Protein AF-A0A662VYL9-F1 (afdb_monomer_lite)

Sequence (121 aa):
MERMRKSSIFLFLILIFSLVQTANAVTITFSDLDLVGAKKILIYNQSGGFIGEFNTTDTVNLNNTDSYIIVFKPSVQEAYFKDPLGRMTEFAKANLPVIMVFMGYIAFVVGMVIIVSRAIK

Secondary structure (DSSP, 8-state):
-HHHHHHHHHHHHHHHHHT-----EEEEEGGGS--TTEEEEEEEETTS-EEEEE-TT-EEEEETTS-EEEEEEEHHHHHHHH-HHHHHHHHHHHHS-HHHHHHHHHHHHHHHHHHHHHH--

Foldseek 3Di:
DVVVVVVVVVVVVVVVVVPPDPQDWDKDQLLPPPPPAQQWKWKAFPVRHTDDIDGNGDIDTDGPVTDMDIDTDGRVVVVCVVCVPVVVVVVCPVPPDPVVVVVVVVCVVVVVVVVVVVVVD

pLDDT: mean 73.26, std 10.22, range [50.53, 90.06]

Radius of gyration: 31.49 Å; chains: 1; bounding box: 84×13×91 Å

Structure (mmCIF, N/CA/C/O backbone):
data_AF-A0A662VYL9-F1
#
_entry.id   AF-A0A662VYL9-F1
#
loop_
_atom_site.group_PDB
_atom_site.id
_atom_site.type_symbol
_atom_site.label_atom_id
_atom_site.label_alt_id
_atom_site.label_comp_id
_atom_site.label_asym_id
_atom_site.label_entity_id
_atom_site.label_seq_id
_atom_site.pdbx_PDB_ins_code
_atom_site.Cartn_x
_atom_site.Cartn_y
_atom_site.Cartn_z
_atom_site.occupancy
_atom_site.B_iso_or_equiv
_atom_site.auth_seq_id
_atom_site.auth_comp_id
_atom_site.auth_asym_id
_atom_site.auth_atom_id
_atom_site.pdbx_PDB_model_num
ATOM 1 N N . MET A 1 1 ? -53.697 3.006 40.183 1.00 57.88 1 MET A N 1
ATOM 2 C CA . MET A 1 1 ? -53.158 3.489 38.886 1.00 57.88 1 MET A CA 1
ATOM 3 C C . MET A 1 1 ? -51.694 3.938 38.956 1.00 57.88 1 MET A C 1
ATOM 5 O O . MET A 1 1 ? -50.965 3.714 38.000 1.00 57.88 1 MET A O 1
ATOM 9 N N . GLU A 1 2 ? -51.209 4.492 40.074 1.00 60.72 2 GLU A N 1
ATOM 10 C CA . GLU A 1 2 ? -49.818 4.980 40.191 1.00 60.72 2 GLU A CA 1
ATOM 11 C C . GLU A 1 2 ? -48.727 3.890 40.065 1.00 60.72 2 GLU A C 1
ATOM 13 O O . GLU A 1 2 ? -47.697 4.126 39.438 1.00 60.72 2 GLU A O 1
ATOM 18 N N . ARG A 1 3 ? -48.956 2.674 40.597 1.00 62.34 3 ARG A N 1
ATOM 19 C CA . ARG A 1 3 ? -48.010 1.540 40.473 1.00 62.34 3 ARG A CA 1
ATOM 20 C C . ARG A 1 3 ? -47.801 1.084 39.023 1.00 62.34 3 ARG A C 1
ATOM 22 O O . ARG A 1 3 ? -46.670 0.811 38.638 1.00 62.34 3 ARG A O 1
ATOM 29 N N . MET A 1 4 ? -48.861 1.057 38.212 1.00 63.56 4 MET A N 1
ATOM 30 C CA . MET A 1 4 ? -48.770 0.685 36.791 1.00 63.56 4 MET A CA 1
ATOM 31 C C . MET A 1 4 ? -48.033 1.756 35.976 1.00 63.56 4 MET A C 1
ATOM 33 O O . MET A 1 4 ? -47.235 1.420 35.107 1.00 63.56 4 MET A O 1
ATOM 37 N N . ARG A 1 5 ? -48.213 3.043 36.317 1.00 70.31 5 ARG A N 1
ATOM 38 C CA . ARG A 1 5 ? -47.484 4.154 35.683 1.00 70.31 5 ARG A CA 1
ATOM 39 C C . ARG A 1 5 ? -45.982 4.099 35.981 1.00 70.31 5 ARG A C 1
ATOM 41 O O . ARG A 1 5 ? -45.177 4.276 35.076 1.00 70.31 5 ARG A O 1
ATOM 48 N N . LYS A 1 6 ? -45.603 3.794 37.228 1.00 70.19 6 LYS A N 1
ATOM 49 C CA . LYS A 1 6 ? -44.195 3.627 37.638 1.00 70.19 6 LYS A CA 1
ATOM 50 C C . LYS A 1 6 ? -43.542 2.417 36.957 1.00 70.19 6 LYS A C 1
ATOM 52 O O . LYS A 1 6 ? -42.412 2.524 36.499 1.00 70.19 6 LYS A O 1
ATOM 57 N N . SER A 1 7 ? -44.272 1.309 36.818 1.00 76.12 7 SER A N 1
ATOM 58 C CA . SER A 1 7 ? -43.788 0.107 36.122 1.00 76.12 7 SER A CA 1
ATOM 59 C C . SER A 1 7 ? -43.610 0.324 34.613 1.00 76.12 7 SER A C 1
ATOM 61 O O . SER A 1 7 ? -42.605 -0.106 34.058 1.00 76.12 7 SER A O 1
ATOM 63 N N . SER A 1 8 ? -44.517 1.065 33.967 1.00 77.38 8 SER A N 1
ATOM 64 C CA . SER A 1 8 ? -44.392 1.435 32.550 1.00 77.38 8 SER A CA 1
ATOM 65 C C . SER A 1 8 ? -43.192 2.352 32.283 1.00 77.38 8 SER A C 1
ATOM 67 O O . SER A 1 8 ? -42.457 2.119 31.329 1.00 77.38 8 SER A O 1
ATOM 69 N N . ILE A 1 9 ? -42.944 3.339 33.150 1.00 83.19 9 ILE A N 1
ATOM 70 C CA . ILE A 1 9 ? -41.776 4.230 33.039 1.00 83.19 9 ILE A CA 1
ATOM 71 C C . ILE A 1 9 ? -40.472 3.447 33.230 1.00 83.19 9 ILE A C 1
ATOM 73 O O . ILE A 1 9 ? -39.510 3.663 32.497 1.00 83.19 9 ILE A O 1
ATOM 77 N N . PHE A 1 10 ? -40.448 2.508 34.179 1.00 84.00 10 PHE A N 1
ATOM 78 C CA . PHE A 1 10 ? -39.283 1.659 34.425 1.00 84.00 10 PHE A CA 1
ATOM 79 C C . PHE A 1 10 ? -38.983 0.736 33.233 1.00 84.00 10 PHE A C 1
ATOM 81 O O . PHE A 1 10 ? -37.833 0.623 32.818 1.00 84.00 10 PHE A O 1
ATOM 88 N N . LEU A 1 11 ? -40.019 0.144 32.628 1.00 83.38 11 LEU A N 1
ATOM 89 C CA . LEU A 1 11 ? -39.885 -0.670 31.417 1.00 83.38 11 LEU A CA 1
ATOM 90 C C . LEU A 1 11 ? -39.366 0.160 30.232 1.00 83.38 11 LEU A C 1
ATOM 92 O O . LEU A 1 11 ? -38.495 -0.288 29.493 1.00 83.38 11 LEU A O 1
ATOM 96 N N . PHE A 1 12 ? -39.871 1.386 30.077 1.00 82.94 12 PHE A N 1
ATOM 97 C CA . PHE A 1 12 ? -39.448 2.300 29.018 1.00 82.94 12 PHE A CA 1
ATOM 98 C C . PHE A 1 12 ? -37.982 2.725 29.178 1.00 82.94 12 PHE A C 1
ATOM 100 O O . PHE A 1 12 ? -37.236 2.748 28.205 1.00 82.94 12 PHE A O 1
ATOM 107 N N . LEU A 1 13 ? -37.537 2.979 30.412 1.00 82.69 13 LEU A N 1
ATOM 108 C CA . LEU A 1 13 ? -36.132 3.255 30.726 1.00 82.69 13 LEU A CA 1
ATOM 109 C C . LEU A 1 13 ? -35.219 2.067 30.401 1.00 82.69 13 LEU A C 1
ATOM 111 O O . LEU A 1 13 ? -34.179 2.265 29.780 1.00 82.69 13 LEU A O 1
ATOM 115 N N . ILE A 1 14 ? -35.617 0.840 30.752 1.00 82.69 14 ILE A N 1
ATOM 116 C CA . ILE A 1 14 ? -34.860 -0.372 30.395 1.00 82.69 14 ILE A CA 1
ATOM 117 C C . ILE A 1 14 ? -34.752 -0.517 28.873 1.00 82.69 14 ILE A C 1
ATOM 119 O O . ILE A 1 14 ? -33.679 -0.832 28.361 1.00 82.69 14 ILE A O 1
ATOM 123 N N . LEU A 1 15 ? -35.836 -0.236 28.144 1.00 80.44 15 LEU A N 1
ATOM 124 C CA . LEU A 1 15 ? -35.848 -0.304 26.686 1.00 80.44 15 LEU A CA 1
ATOM 125 C C . LEU A 1 15 ? -34.876 0.712 26.062 1.00 80.44 15 LEU A C 1
ATOM 127 O O . LEU A 1 15 ? -34.112 0.356 25.170 1.00 80.44 15 LEU A O 1
ATOM 131 N N . ILE A 1 16 ? -34.836 1.947 26.573 1.00 80.94 16 ILE A N 1
ATOM 132 C CA . ILE A 1 16 ? -33.888 2.975 26.110 1.00 80.94 16 ILE A CA 1
ATOM 133 C C . ILE A 1 16 ? -32.442 2.549 26.381 1.00 80.94 16 ILE A C 1
ATOM 135 O O . ILE A 1 16 ? -31.595 2.670 25.500 1.00 80.94 16 ILE A O 1
ATOM 139 N N . PHE A 1 17 ? -32.156 2.009 27.568 1.00 72.88 17 PHE A N 1
ATOM 140 C CA . PHE A 1 17 ? -30.808 1.541 27.901 1.00 72.88 17 PHE A CA 1
ATOM 141 C C . PHE A 1 17 ? -30.375 0.329 27.066 1.00 72.88 17 PHE A C 1
ATOM 143 O O . PHE A 1 17 ? -29.195 0.210 26.747 1.00 72.88 17 PHE A O 1
ATOM 150 N N . SER A 1 18 ? -31.309 -0.529 26.645 1.00 70.25 18 SER A N 1
ATOM 151 C CA . SER A 1 18 ? -31.009 -1.670 25.767 1.00 70.25 18 SER A CA 1
ATOM 152 C C . SER A 1 18 ? -30.660 -1.284 24.323 1.00 70.25 18 SER A C 1
ATOM 154 O O . SER A 1 18 ? -30.078 -2.088 23.602 1.00 70.25 18 SER A O 1
ATOM 156 N N . LEU A 1 19 ? -30.980 -0.054 23.905 1.00 68.12 19 LEU A N 1
ATOM 157 C CA . LEU A 1 19 ? -30.665 0.465 22.570 1.00 68.12 19 LEU A CA 1
ATOM 158 C C . LEU A 1 19 ? -29.260 1.080 22.483 1.00 68.12 19 LEU A C 1
ATOM 160 O O . LEU A 1 19 ? -28.811 1.421 21.389 1.00 68.12 19 LEU A O 1
ATOM 164 N N . VAL A 1 20 ? -28.550 1.223 23.607 1.00 62.94 20 VAL A N 1
ATOM 165 C CA . VAL A 1 20 ? -27.178 1.743 23.617 1.00 62.94 20 VAL A CA 1
ATOM 166 C C . VAL A 1 20 ? -26.229 0.619 23.206 1.00 62.94 20 VAL A C 1
ATOM 168 O O . VAL A 1 20 ? -25.650 -0.081 24.033 1.00 62.94 20 VAL A O 1
ATOM 171 N N . GLN A 1 21 ? -26.092 0.420 21.898 1.00 57.53 21 GLN A N 1
ATOM 172 C CA . GLN A 1 21 ? -25.078 -0.465 21.346 1.00 57.53 21 GLN A CA 1
ATOM 173 C C . GLN A 1 21 ? -23.713 0.216 21.497 1.00 57.53 21 GLN A C 1
ATOM 175 O O . GLN A 1 21 ? -23.458 1.278 20.928 1.00 57.53 21 GLN A O 1
ATOM 180 N N . THR A 1 22 ? -22.827 -0.378 22.291 1.00 55.84 22 THR A N 1
ATOM 181 C CA . THR A 1 22 ? -21.429 0.048 22.369 1.00 55.84 22 THR A CA 1
ATOM 182 C C . THR A 1 22 ? -20.752 -0.271 21.041 1.00 55.84 22 THR A C 1
ATOM 184 O O . THR A 1 22 ? -20.488 -1.436 20.741 1.00 55.84 22 THR A O 1
ATOM 187 N N . ALA A 1 23 ? -20.495 0.760 20.236 1.00 58.34 23 ALA A N 1
ATOM 188 C CA . ALA A 1 23 ? -19.678 0.649 19.036 1.00 58.34 23 ALA A CA 1
ATOM 189 C C . ALA A 1 23 ? -18.238 0.314 19.453 1.00 58.34 23 ALA A C 1
ATOM 191 O O . ALA A 1 23 ? -17.485 1.179 19.902 1.00 58.34 23 ALA A O 1
ATOM 192 N N . ASN A 1 24 ? -17.872 -0.963 19.358 1.00 60.09 24 ASN A N 1
ATOM 193 C CA . ASN A 1 24 ? -16.508 -1.413 19.599 1.00 60.09 24 ASN A CA 1
ATOM 194 C C . ASN A 1 24 ? -15.677 -1.089 18.356 1.00 60.09 24 ASN A C 1
ATOM 196 O O . ASN A 1 24 ? -15.770 -1.781 17.344 1.00 60.09 24 ASN A O 1
ATOM 200 N N . ALA A 1 25 ? -14.886 -0.020 18.421 1.00 64.12 25 ALA A N 1
ATOM 201 C CA . ALA A 1 25 ? -13.892 0.280 17.400 1.00 64.12 25 ALA A CA 1
ATOM 202 C C . ALA A 1 25 ? -12.669 -0.629 17.595 1.00 64.12 25 ALA A C 1
ATOM 204 O O . ALA A 1 25 ? -12.113 -0.708 18.690 1.00 64.12 25 ALA A O 1
ATOM 205 N N . VAL A 1 26 ? -12.254 -1.312 16.533 1.00 70.44 26 VAL A N 1
ATOM 206 C CA . VAL A 1 26 ? -11.009 -2.075 16.455 1.00 70.44 26 VAL A CA 1
ATOM 207 C C . VAL A 1 26 ? -9.974 -1.226 15.744 1.00 70.44 26 VAL A C 1
ATOM 209 O O . VAL A 1 26 ? -10.186 -0.758 14.625 1.00 70.44 26 VAL A O 1
ATOM 212 N N . THR A 1 27 ? -8.843 -1.049 16.410 1.00 74.88 27 THR A N 1
ATOM 213 C CA . THR A 1 27 ? -7.669 -0.378 15.867 1.00 74.88 27 THR A CA 1
ATOM 214 C C . THR A 1 27 ? -6.810 -1.404 15.135 1.00 74.88 27 THR A C 1
ATOM 216 O O . THR A 1 27 ? -6.315 -2.346 15.751 1.00 74.88 27 THR A O 1
ATOM 219 N N . ILE A 1 28 ? -6.646 -1.235 13.824 1.00 70.44 28 ILE A N 1
ATOM 220 C CA . ILE A 1 28 ? -5.764 -2.061 12.996 1.00 70.44 28 ILE A CA 1
ATOM 221 C C . ILE A 1 28 ? -4.577 -1.203 12.566 1.00 70.44 28 ILE A C 1
ATOM 223 O O . ILE A 1 28 ? -4.755 -0.143 11.959 1.00 70.44 28 ILE A O 1
ATOM 227 N N . THR A 1 29 ? -3.370 -1.683 12.861 1.00 73.75 29 THR A N 1
ATOM 228 C CA . THR A 1 29 ? -2.116 -1.085 12.393 1.00 73.75 29 THR A CA 1
ATOM 229 C C . THR A 1 29 ? -1.537 -1.965 11.294 1.00 73.75 29 THR A C 1
ATOM 231 O O . THR A 1 29 ? -1.353 -3.165 11.480 1.00 73.75 29 THR A O 1
ATOM 234 N N . PHE A 1 30 ? -1.244 -1.377 10.135 1.00 70.19 30 PHE A N 1
ATOM 235 C CA . PHE A 1 30 ? -0.741 -2.116 8.972 1.00 70.19 30 PHE A CA 1
ATOM 236 C C . PHE A 1 30 ? 0.785 -2.291 8.957 1.00 70.19 30 PHE A C 1
ATOM 238 O O . PHE A 1 30 ? 1.321 -2.824 7.988 1.00 70.19 30 PHE A O 1
ATOM 245 N N . SER A 1 31 ? 1.476 -1.873 10.023 1.00 65.62 31 SER A N 1
ATOM 246 C CA . SER A 1 31 ? 2.934 -1.975 10.157 1.00 65.62 31 SER A CA 1
ATOM 247 C C . SER A 1 31 ? 3.418 -3.410 10.332 1.00 65.62 31 SER A C 1
ATOM 249 O O . SER A 1 31 ? 4.539 -3.723 9.947 1.00 65.62 31 SER A O 1
ATOM 251 N N . ASP A 1 32 ? 2.572 -4.270 10.906 1.00 60.19 32 ASP A N 1
ATOM 252 C CA . ASP A 1 32 ? 2.918 -5.657 11.236 1.00 60.19 32 ASP A CA 1
ATOM 253 C C . ASP A 1 32 ? 2.710 -6.609 10.052 1.00 60.19 32 ASP A C 1
ATOM 255 O O . ASP A 1 32 ? 3.164 -7.754 10.071 1.00 60.19 32 ASP A O 1
ATOM 259 N N . LEU A 1 33 ? 2.031 -6.144 9.001 1.00 64.25 33 LEU A N 1
ATOM 260 C CA . LEU A 1 33 ? 1.967 -6.867 7.744 1.00 64.25 33 LEU A CA 1
ATOM 261 C C . LEU A 1 33 ? 3.234 -6.521 6.958 1.00 64.25 33 LEU A C 1
ATOM 263 O O . LEU A 1 33 ? 3.351 -5.410 6.444 1.00 64.25 33 LEU A O 1
ATOM 267 N N . ASP A 1 34 ? 4.157 -7.482 6.851 1.00 59.44 34 ASP A N 1
ATOM 268 C CA . ASP A 1 34 ? 5.387 -7.413 6.040 1.00 59.44 34 ASP A CA 1
ATOM 269 C C . ASP A 1 34 ? 5.065 -7.381 4.532 1.00 59.44 34 ASP A C 1
ATOM 271 O O . ASP A 1 34 ? 5.380 -8.270 3.740 1.00 59.44 34 ASP A O 1
ATOM 275 N N . LEU A 1 35 ? 4.331 -6.350 4.121 1.00 62.66 35 LEU A N 1
ATOM 276 C CA . LEU A 1 35 ? 3.940 -6.083 2.752 1.00 62.66 35 LEU A CA 1
ATOM 277 C C . LEU A 1 35 ? 5.098 -5.354 2.087 1.00 62.66 35 LEU A C 1
ATOM 279 O O . LEU A 1 35 ? 5.051 -4.139 1.875 1.00 62.66 35 LEU A O 1
ATOM 283 N N . VAL A 1 36 ? 6.147 -6.112 1.768 1.00 53.19 36 VAL A N 1
ATOM 284 C CA . VAL A 1 36 ? 7.319 -5.660 1.013 1.00 53.19 36 VAL A CA 1
ATOM 285 C C . VAL A 1 36 ? 6.850 -5.005 -0.295 1.00 53.19 36 VAL A C 1
ATOM 287 O O . VAL A 1 36 ? 6.598 -5.661 -1.303 1.00 53.19 36 VAL A O 1
ATOM 290 N N . GLY A 1 37 ? 6.679 -3.681 -0.272 1.00 56.38 37 GLY A N 1
ATOM 291 C CA . GLY A 1 37 ? 6.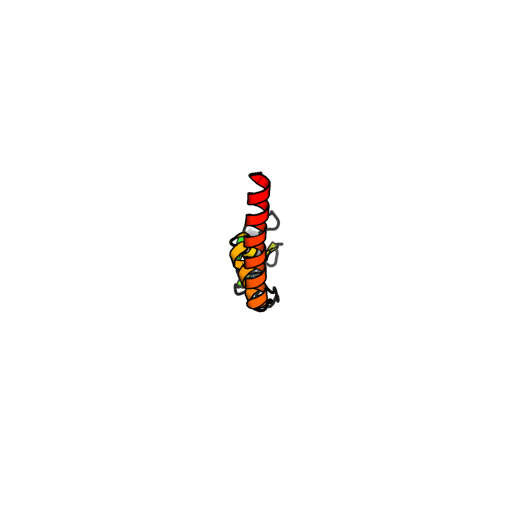307 -2.877 -1.434 1.00 56.38 37 GLY A CA 1
ATOM 292 C C . GLY A 1 37 ? 4.827 -2.503 -1.591 1.00 56.38 37 GLY A C 1
ATOM 293 O O . GLY A 1 37 ? 4.492 -1.925 -2.629 1.00 56.38 37 GLY A O 1
ATOM 294 N N . ALA A 1 38 ? 3.933 -2.738 -0.626 1.00 57.88 38 ALA A N 1
ATOM 295 C CA . ALA A 1 38 ? 2.628 -2.064 -0.639 1.00 57.88 38 ALA A CA 1
ATOM 296 C C . ALA A 1 38 ? 2.787 -0.673 -0.014 1.00 57.88 38 ALA A C 1
ATOM 298 O O . ALA A 1 38 ? 3.165 -0.551 1.143 1.00 57.88 38 ALA A O 1
ATOM 299 N N . LYS A 1 39 ? 2.540 0.390 -0.783 1.00 66.69 39 LYS A N 1
ATOM 300 C CA . LYS A 1 39 ? 2.643 1.772 -0.274 1.00 66.69 39 LYS A CA 1
ATOM 301 C C . LYS A 1 39 ? 1.272 2.376 0.015 1.00 66.69 39 LYS A C 1
ATOM 303 O O . LYS A 1 39 ? 1.198 3.377 0.707 1.00 66.69 39 LYS A O 1
ATOM 308 N N . LYS A 1 40 ? 0.206 1.769 -0.519 1.00 74.06 40 LYS A N 1
ATOM 309 C CA . LYS A 1 40 ? -1.171 2.252 -0.415 1.00 74.06 40 LYS A CA 1
ATOM 310 C C . LYS A 1 40 ? -2.135 1.092 -0.189 1.00 74.06 40 LYS A C 1
ATOM 312 O O . LYS A 1 40 ? -2.080 0.081 -0.892 1.00 74.06 40 LYS A O 1
ATOM 317 N N . ILE A 1 41 ? -3.022 1.273 0.774 1.00 78.50 41 ILE A N 1
ATOM 318 C CA . ILE A 1 41 ? -4.041 0.338 1.233 1.00 78.50 41 ILE A CA 1
ATOM 319 C C . ILE A 1 41 ? -5.379 1.045 1.066 1.00 78.50 41 ILE A C 1
ATOM 321 O O . ILE A 1 41 ? -5.593 2.126 1.605 1.00 78.50 41 ILE A O 1
ATOM 325 N N . LEU A 1 42 ? -6.276 0.456 0.289 1.00 84.88 42 LEU A N 1
ATOM 326 C CA . LEU A 1 42 ? -7.620 0.978 0.081 1.00 84.88 42 LEU A CA 1
ATOM 327 C C . LEU A 1 42 ? -8.584 0.142 0.904 1.00 84.88 42 LEU A C 1
ATOM 329 O O . LEU A 1 42 ? -8.555 -1.087 0.827 1.00 84.88 42 LEU A O 1
ATOM 333 N N . ILE A 1 43 ? -9.443 0.807 1.665 1.00 85.44 43 ILE A N 1
ATOM 334 C CA . ILE A 1 43 ? -10.443 0.138 2.490 1.00 85.44 43 ILE A CA 1
ATOM 335 C C . ILE A 1 43 ? -11.824 0.486 1.948 1.00 85.44 43 ILE A C 1
ATOM 337 O O . ILE A 1 43 ? -12.155 1.655 1.725 1.00 85.44 43 ILE A O 1
ATOM 341 N N . TYR A 1 44 ? -12.630 -0.549 1.744 1.00 87.00 44 TYR A N 1
ATOM 342 C CA . TYR A 1 44 ? -14.020 -0.452 1.325 1.00 87.00 44 TYR A CA 1
ATOM 343 C C . TYR A 1 44 ? -14.917 -1.134 2.354 1.00 87.00 44 TYR A C 1
ATOM 345 O O . TYR A 1 44 ? -14.512 -2.080 3.033 1.00 87.00 44 TYR A O 1
ATOM 353 N N . ASN A 1 45 ? -16.157 -0.669 2.455 1.00 85.62 45 ASN A N 1
ATOM 354 C CA . ASN A 1 45 ? -17.191 -1.379 3.194 1.00 85.62 45 ASN A CA 1
ATOM 355 C C . ASN A 1 45 ? -17.629 -2.645 2.42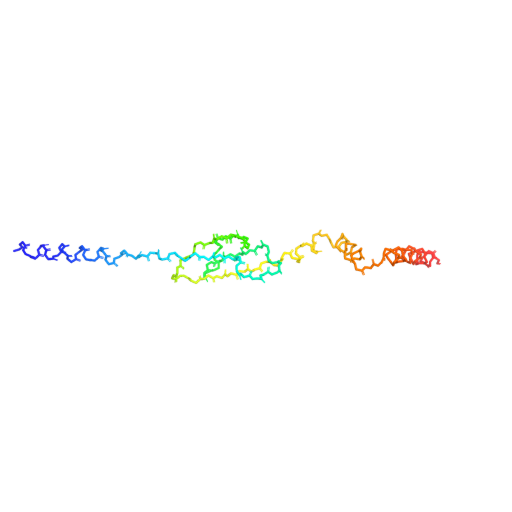9 1.00 85.62 45 ASN A C 1
ATOM 357 O O . ASN A 1 45 ? -17.355 -2.800 1.236 1.00 85.62 45 ASN A O 1
ATOM 361 N N . GLN A 1 46 ? -18.356 -3.534 3.103 1.00 83.31 46 GLN A N 1
ATOM 362 C CA . GLN A 1 46 ? -18.928 -4.752 2.510 1.00 83.31 46 GLN A CA 1
ATOM 363 C C . GLN A 1 46 ? -19.805 -4.525 1.265 1.00 83.31 46 GLN A C 1
ATOM 365 O O . GLN A 1 46 ? -19.948 -5.420 0.439 1.00 83.31 46 GLN A O 1
ATOM 370 N N . SER A 1 47 ? -20.371 -3.328 1.109 1.00 85.19 47 SER A N 1
ATOM 371 C CA . SER A 1 47 ? -21.194 -2.936 -0.039 1.00 85.19 47 SER A CA 1
ATOM 372 C C . SER A 1 47 ? -20.375 -2.333 -1.192 1.00 85.19 47 SER A C 1
ATOM 374 O O . SER A 1 47 ? -20.956 -1.861 -2.167 1.00 85.19 47 SER A O 1
ATOM 376 N N . GLY A 1 48 ? -19.040 -2.298 -1.088 1.00 80.56 48 GLY A N 1
ATOM 377 C CA . GLY A 1 48 ? -18.140 -1.692 -2.077 1.00 80.56 48 GLY A CA 1
ATOM 378 C C . GLY A 1 48 ? -17.999 -0.166 -1.978 1.00 80.56 48 GLY A C 1
ATOM 379 O O . GLY A 1 48 ? -17.372 0.457 -2.831 1.00 80.56 48 GLY A O 1
ATOM 380 N N . GLY A 1 49 ? -18.562 0.458 -0.944 1.00 85.75 49 GLY A N 1
ATOM 381 C CA . GLY A 1 49 ? -18.411 1.880 -0.651 1.00 85.75 49 GLY A CA 1
ATOM 382 C C . GLY A 1 49 ? -17.009 2.203 -0.146 1.00 85.75 49 GLY A C 1
ATOM 383 O O . GLY A 1 49 ? -16.501 1.550 0.763 1.00 85.75 49 GLY A O 1
ATOM 384 N N . PHE A 1 50 ? -16.380 3.212 -0.739 1.00 84.38 50 PHE A N 1
ATOM 385 C CA . PHE A 1 50 ? -15.024 3.627 -0.392 1.00 84.38 50 PHE A CA 1
ATOM 386 C C . PHE A 1 50 ? -14.974 4.301 0.984 1.00 84.38 50 PHE A C 1
ATOM 388 O O . PHE A 1 50 ? -15.737 5.231 1.242 1.00 84.38 50 PHE A O 1
ATOM 395 N N . ILE A 1 51 ? -14.071 3.836 1.850 1.00 85.81 51 ILE A N 1
ATOM 396 C CA . ILE A 1 51 ? -13.855 4.394 3.193 1.00 85.81 51 ILE A CA 1
ATOM 397 C C . ILE A 1 51 ? -12.646 5.326 3.186 1.00 85.81 51 ILE A C 1
ATOM 399 O O . ILE A 1 51 ? -12.727 6.440 3.698 1.00 85.81 51 ILE A O 1
ATOM 403 N N . GLY A 1 52 ? -11.528 4.888 2.602 1.00 82.50 52 GLY A N 1
ATOM 404 C CA . GLY A 1 52 ? -10.309 5.689 2.575 1.00 82.50 52 GLY A CA 1
ATOM 405 C C . GLY A 1 52 ? -9.099 4.976 1.981 1.00 82.50 52 GLY A C 1
ATOM 406 O O . GLY A 1 52 ? -9.108 3.764 1.752 1.00 82.50 52 GLY A O 1
ATOM 407 N N . GLU A 1 53 ? -8.057 5.768 1.731 1.00 84.19 53 GLU A N 1
ATOM 408 C CA . GLU A 1 53 ? -6.725 5.318 1.323 1.00 84.19 53 GLU A CA 1
ATOM 409 C C . GLU A 1 53 ? -5.746 5.579 2.475 1.00 84.19 53 GLU A C 1
ATOM 411 O O . GLU A 1 53 ? -5.686 6.692 2.995 1.00 84.19 53 GLU A O 1
ATOM 416 N N . PHE A 1 54 ? -4.991 4.553 2.859 1.00 82.56 54 PHE A N 1
ATOM 417 C CA . PHE A 1 54 ? -4.076 4.541 3.999 1.00 82.56 54 PHE A CA 1
ATOM 418 C C . PHE A 1 54 ? -2.711 3.986 3.578 1.00 82.56 54 PHE A C 1
ATOM 420 O O . PHE A 1 54 ? -2.604 3.236 2.608 1.00 82.56 54 PHE A O 1
ATOM 427 N N . ASN A 1 55 ? -1.653 4.333 4.299 1.00 78.19 55 ASN A N 1
ATOM 428 C CA . ASN A 1 55 ? -0.318 3.766 4.118 1.00 78.19 55 ASN A CA 1
ATOM 429 C C . ASN A 1 55 ? -0.054 2.651 5.139 1.00 78.19 55 ASN A C 1
ATOM 431 O O . ASN A 1 55 ? -0.804 2.458 6.093 1.00 78.19 55 ASN A O 1
ATOM 435 N N . THR A 1 56 ? 1.052 1.928 4.968 1.00 71.81 56 THR A N 1
ATOM 436 C CA . THR A 1 56 ? 1.465 0.842 5.875 1.00 71.81 56 THR A CA 1
ATOM 437 C C . THR A 1 56 ? 1.821 1.310 7.286 1.00 71.81 56 THR A C 1
ATOM 439 O O . THR A 1 56 ? 1.811 0.512 8.213 1.00 71.81 56 THR A O 1
ATOM 442 N N . THR A 1 57 ? 2.110 2.596 7.480 1.00 73.62 57 THR A N 1
ATOM 443 C CA . THR A 1 57 ? 2.350 3.191 8.805 1.00 73.62 57 THR A CA 1
ATOM 444 C C . THR A 1 57 ? 1.080 3.694 9.477 1.00 73.62 57 THR A C 1
ATOM 446 O O . THR A 1 57 ? 1.112 4.057 10.651 1.00 73.62 57 THR A O 1
ATOM 449 N N . ASP A 1 58 ? -0.022 3.770 8.735 1.00 70.50 58 ASP A N 1
ATOM 450 C CA . ASP A 1 58 ? -1.232 4.409 9.220 1.00 70.50 58 ASP A CA 1
ATOM 451 C C . ASP A 1 58 ? -2.042 3.428 10.069 1.00 70.50 58 ASP A C 1
ATOM 453 O O . ASP A 1 58 ? -2.037 2.210 9.868 1.00 70.50 58 ASP A O 1
ATOM 457 N N . THR A 1 59 ? -2.731 3.982 11.059 1.00 78.38 59 THR A N 1
ATOM 458 C CA . THR A 1 59 ? -3.612 3.238 11.955 1.00 78.38 59 THR A CA 1
ATOM 459 C C . THR A 1 59 ? -5.054 3.571 11.604 1.00 78.38 59 THR A C 1
ATOM 461 O O . THR A 1 59 ? -5.405 4.748 11.500 1.00 78.38 59 THR A O 1
ATOM 464 N N . VAL A 1 60 ? -5.896 2.553 11.430 1.00 81.06 60 VAL A N 1
ATOM 465 C CA . VAL A 1 60 ? -7.317 2.737 11.114 1.00 81.06 60 VAL A CA 1
ATOM 466 C C . VAL A 1 60 ? -8.193 2.186 12.234 1.00 81.06 60 VAL A C 1
ATOM 468 O O . VAL A 1 60 ? -7.959 1.091 12.740 1.00 81.06 60 VAL A O 1
ATOM 471 N N . ASN A 1 61 ? -9.220 2.950 12.606 1.00 80.31 61 ASN A N 1
ATOM 472 C CA . ASN A 1 61 ? -10.267 2.496 13.516 1.00 80.31 61 ASN A CA 1
ATOM 473 C C . ASN A 1 61 ? -11.471 2.046 12.689 1.00 80.31 61 ASN A C 1
ATOM 475 O O . ASN A 1 61 ? -12.140 2.869 12.064 1.00 80.31 61 ASN A O 1
ATOM 479 N N . LEU A 1 62 ? -11.729 0.743 12.684 1.00 79.56 62 LEU A N 1
ATOM 480 C CA . LEU A 1 62 ? -12.851 0.118 11.988 1.00 79.56 62 LEU A CA 1
ATOM 481 C C . LEU A 1 62 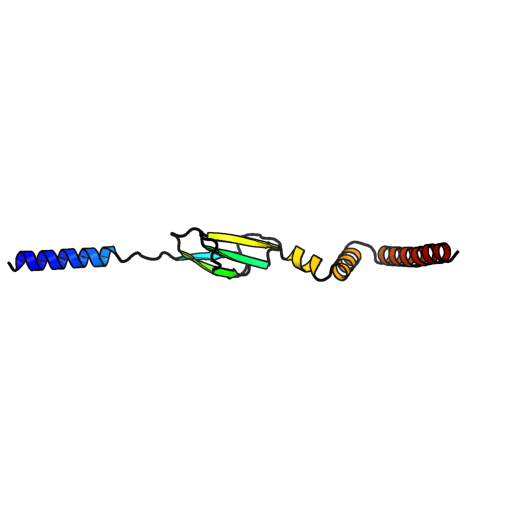? -13.844 -0.439 13.010 1.00 79.56 62 LEU A C 1
ATOM 483 O O . LEU A 1 62 ? -13.473 -0.763 14.133 1.00 79.56 62 LEU A O 1
ATOM 487 N N . ASN A 1 63 ? -15.119 -0.534 12.653 1.00 79.12 63 ASN A N 1
ATOM 488 C CA . ASN A 1 63 ? -16.123 -1.093 13.551 1.00 79.12 63 ASN A CA 1
ATOM 489 C C . ASN A 1 63 ? -15.979 -2.623 13.622 1.00 79.12 63 ASN A C 1
ATOM 491 O O . ASN A 1 63 ? -15.918 -3.282 12.591 1.00 79.12 63 ASN A O 1
ATOM 495 N N . ASN A 1 64 ? -15.965 -3.209 14.821 1.00 76.00 64 ASN A N 1
ATOM 496 C CA . ASN A 1 64 ? -15.770 -4.655 14.995 1.00 76.00 64 ASN A CA 1
ATOM 497 C C . ASN A 1 64 ? -16.922 -5.514 14.448 1.00 76.00 64 ASN A C 1
ATOM 499 O O . ASN A 1 64 ? -16.781 -6.722 14.288 1.00 76.00 64 ASN A O 1
ATOM 503 N N . THR A 1 65 ? -18.099 -4.924 14.244 1.00 77.31 65 THR A N 1
ATOM 504 C CA . THR A 1 65 ? -19.282 -5.659 13.772 1.00 77.31 65 THR A CA 1
ATOM 505 C C . THR A 1 65 ? -19.412 -5.691 12.255 1.00 77.31 65 THR A C 1
ATOM 507 O O . THR A 1 65 ? -20.244 -6.436 11.742 1.00 77.31 65 THR A O 1
ATOM 510 N N . ASP A 1 66 ? -18.614 -4.896 11.543 1.00 79.38 66 ASP A N 1
ATOM 511 C CA . ASP A 1 66 ? -18.748 -4.708 10.103 1.00 79.38 66 ASP A CA 1
ATOM 512 C C . ASP A 1 66 ? -17.660 -5.469 9.340 1.00 79.38 66 ASP A C 1
ATOM 514 O O . ASP A 1 66 ? -16.524 -5.613 9.793 1.00 79.38 66 ASP A O 1
ATOM 518 N N . SER A 1 67 ? -18.010 -5.958 8.150 1.00 81.12 67 SER A N 1
ATOM 519 C CA . SER A 1 67 ? -17.047 -6.568 7.232 1.00 81.12 67 SER A CA 1
ATOM 520 C C . SER A 1 67 ? -16.451 -5.517 6.294 1.00 81.12 67 SER A C 1
ATOM 522 O O . SER A 1 67 ? -17.163 -4.663 5.755 1.00 81.12 67 SER A O 1
ATOM 524 N N . TYR A 1 68 ? -15.142 -5.612 6.060 1.00 84.25 68 TYR A N 1
ATOM 525 C CA . TYR A 1 68 ? -14.391 -4.678 5.223 1.00 84.25 68 TYR A CA 1
ATOM 526 C C . TYR A 1 68 ? -13.587 -5.412 4.158 1.00 84.25 68 TYR A C 1
ATOM 528 O O . TYR A 1 68 ? -13.056 -6.498 4.390 1.00 84.25 68 TYR A O 1
ATOM 536 N N . ILE A 1 69 ? -13.474 -4.789 2.988 1.00 84.12 69 ILE A N 1
ATOM 537 C CA . ILE A 1 69 ? -12.640 -5.265 1.888 1.00 84.12 69 ILE A CA 1
ATOM 538 C C . ILE A 1 69 ? -11.381 -4.404 1.875 1.00 84.12 69 ILE A C 1
ATOM 540 O O . ILE A 1 69 ? -11.453 -3.189 1.687 1.00 84.12 69 ILE A O 1
ATOM 544 N N . ILE A 1 70 ? -10.229 -5.042 2.075 1.00 83.12 70 ILE A N 1
ATOM 545 C CA . ILE A 1 70 ? -8.923 -4.382 2.099 1.00 83.12 70 ILE A CA 1
ATOM 546 C C . ILE A 1 70 ? -8.186 -4.742 0.812 1.00 83.12 70 ILE A C 1
ATOM 548 O O . ILE A 1 70 ? -7.955 -5.915 0.523 1.00 83.12 70 ILE A O 1
ATOM 552 N N . VAL A 1 71 ? -7.827 -3.726 0.030 1.00 81.25 71 VAL A N 1
ATOM 553 C CA . VAL A 1 71 ? -7.123 -3.881 -1.245 1.00 81.25 71 VAL A CA 1
ATOM 554 C C . VAL A 1 71 ? -5.737 -3.265 -1.133 1.00 81.25 71 VAL A C 1
ATOM 556 O O . VAL A 1 71 ? -5.585 -2.070 -0.880 1.00 81.25 71 VAL A O 1
ATOM 559 N N . PHE A 1 72 ? -4.715 -4.079 -1.376 1.00 77.06 72 PHE A N 1
ATOM 560 C CA . PHE A 1 72 ? -3.325 -3.641 -1.391 1.00 77.06 72 PHE A CA 1
ATOM 561 C C . PHE A 1 72 ? -2.932 -3.204 -2.801 1.00 77.06 72 PHE A C 1
ATOM 563 O O . PHE A 1 72 ? -2.982 -4.002 -3.738 1.00 77.06 72 PHE A O 1
ATOM 570 N N . LYS A 1 73 ? -2.517 -1.942 -2.965 1.00 70.94 73 LYS A N 1
ATOM 571 C CA . LYS A 1 73 ? -1.943 -1.467 -4.228 1.00 70.94 73 LYS A CA 1
ATOM 572 C C . LYS A 1 73 ? -0.427 -1.699 -4.235 1.00 70.94 73 LYS A C 1
ATOM 574 O O . LYS A 1 73 ? 0.281 -1.105 -3.410 1.00 70.94 73 LYS A O 1
ATOM 579 N N . PRO A 1 74 ? 0.100 -2.521 -5.163 1.00 63.66 74 PRO A N 1
ATOM 580 C CA . PRO A 1 74 ? 1.536 -2.731 -5.283 1.00 63.66 74 PRO A CA 1
ATOM 581 C C . PRO A 1 74 ? 2.208 -1.442 -5.768 1.00 63.66 74 PRO A C 1
ATOM 583 O O . PRO A 1 74 ? 1.923 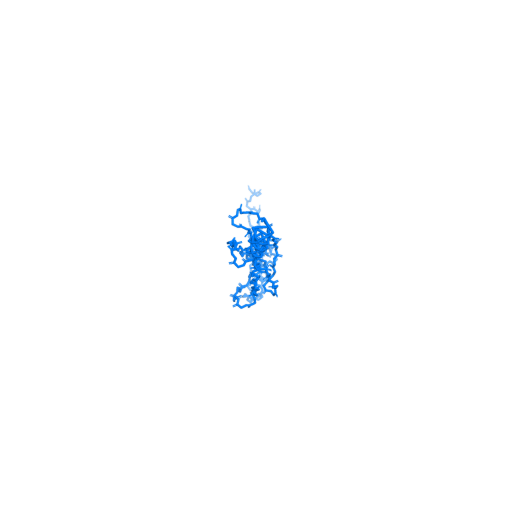-0.943 -6.855 1.00 63.66 74 PRO A O 1
ATOM 586 N N . SER A 1 75 ? 3.133 -0.901 -4.974 1.00 62.84 75 SER A N 1
ATOM 587 C CA . SER A 1 75 ? 3.819 0.359 -5.305 1.00 62.84 75 SER A CA 1
ATOM 588 C C . SER A 1 75 ? 4.869 0.212 -6.400 1.00 62.84 75 SER A C 1
ATOM 590 O O . SER A 1 75 ? 5.193 1.171 -7.099 1.00 62.84 75 SER A O 1
ATOM 592 N N . VAL A 1 76 ? 5.384 -1.005 -6.567 1.00 57.25 76 VAL A N 1
ATOM 593 C CA . VAL A 1 76 ? 6.426 -1.312 -7.545 1.00 57.25 76 VAL A CA 1
ATOM 594 C C . VAL A 1 76 ? 5.891 -1.163 -8.966 1.00 57.25 76 VAL A C 1
ATOM 596 O O . VAL A 1 76 ? 6.552 -0.560 -9.803 1.00 57.25 76 VAL A O 1
ATOM 599 N N . GLN A 1 77 ? 4.667 -1.628 -9.231 1.00 56.00 77 GLN A N 1
ATOM 600 C CA . GLN A 1 77 ? 4.094 -1.622 -10.579 1.00 56.00 77 GLN A CA 1
ATOM 601 C C . GLN A 1 77 ? 3.815 -0.201 -11.084 1.00 56.00 77 GLN A C 1
ATOM 603 O O . GLN A 1 77 ? 4.217 0.118 -12.199 1.00 56.00 77 GLN A O 1
ATOM 608 N N . GLU A 1 78 ? 3.242 0.691 -10.266 1.00 56.84 78 GLU A N 1
ATOM 609 C CA . GLU A 1 78 ? 3.042 2.097 -10.667 1.00 56.84 78 GLU A CA 1
ATOM 610 C C . GLU A 1 78 ? 4.360 2.786 -11.054 1.00 56.84 78 GLU A C 1
ATOM 612 O O . GLU A 1 78 ? 4.396 3.567 -12.005 1.00 56.84 78 GLU A O 1
ATOM 617 N N . ALA A 1 79 ? 5.461 2.474 -10.364 1.00 56.44 79 ALA A N 1
ATOM 618 C CA . ALA A 1 79 ? 6.763 3.040 -10.694 1.00 56.44 79 ALA A CA 1
ATOM 619 C C . ALA A 1 79 ? 7.315 2.520 -12.035 1.00 56.44 79 ALA A C 1
ATOM 621 O O . ALA A 1 79 ? 7.888 3.306 -12.789 1.00 56.44 79 ALA A O 1
ATOM 622 N N . TYR A 1 80 ? 7.111 1.236 -12.360 1.00 57.31 80 TYR A N 1
ATOM 623 C CA . TYR A 1 80 ? 7.514 0.667 -13.655 1.00 57.31 80 TYR A CA 1
ATOM 624 C C . TYR A 1 80 ? 6.706 1.234 -14.829 1.00 57.31 80 TYR A C 1
ATOM 626 O O . TYR A 1 80 ? 7.259 1.413 -15.911 1.00 57.31 80 TYR A O 1
ATOM 634 N N . PHE A 1 81 ? 5.423 1.549 -14.624 1.00 62.78 81 PHE A N 1
ATOM 635 C CA . PHE A 1 81 ? 4.574 2.115 -15.678 1.00 62.78 81 PHE A CA 1
ATOM 636 C C . PHE A 1 81 ? 4.739 3.628 -15.859 1.00 62.78 81 PHE A C 1
ATOM 638 O O . PHE A 1 81 ? 4.450 4.140 -16.938 1.00 62.78 81 PHE A O 1
ATOM 645 N N . LYS A 1 82 ? 5.212 4.351 -14.836 1.00 67.31 82 LYS A N 1
ATOM 646 C CA . LYS A 1 82 ? 5.409 5.806 -14.913 1.00 67.31 82 LYS A CA 1
ATOM 647 C C . LYS A 1 82 ? 6.690 6.204 -15.649 1.00 67.31 82 LYS A C 1
ATOM 649 O O . LYS A 1 82 ? 6.681 7.207 -16.356 1.00 67.31 82 LYS A O 1
ATOM 654 N N . ASP A 1 83 ? 7.772 5.445 -15.481 1.00 67.50 83 ASP A N 1
ATOM 655 C CA . ASP A 1 83 ? 9.037 5.676 -16.188 1.00 67.50 83 ASP A CA 1
ATOM 656 C C . ASP A 1 83 ? 9.730 4.345 -16.539 1.00 67.50 83 ASP A C 1
ATOM 658 O O . ASP A 1 83 ? 10.674 3.914 -15.861 1.00 67.50 83 ASP A O 1
ATOM 662 N N . PRO A 1 84 ? 9.248 3.658 -17.591 1.00 61.91 84 PRO A N 1
ATOM 663 C CA . PRO A 1 84 ? 9.769 2.349 -17.966 1.00 61.91 84 PRO A CA 1
ATOM 664 C C . PRO A 1 84 ? 11.234 2.423 -18.413 1.00 61.91 84 PRO A C 1
ATOM 666 O O . PRO A 1 84 ? 12.031 1.549 -18.072 1.00 61.91 84 PRO A O 1
ATOM 669 N N . LEU A 1 85 ? 11.622 3.486 -19.126 1.00 70.25 85 LEU A N 1
ATOM 670 C CA . LEU A 1 85 ? 12.982 3.649 -19.642 1.00 70.25 85 LEU A CA 1
ATOM 671 C C . LEU A 1 85 ? 13.968 4.010 -18.526 1.00 70.25 85 LEU A C 1
ATOM 673 O O . LEU A 1 85 ? 15.036 3.399 -18.433 1.00 70.25 85 LEU A O 1
ATOM 677 N N . GLY A 1 86 ? 13.607 4.934 -17.631 1.00 68.44 86 GLY A N 1
ATOM 678 C CA . GLY A 1 86 ? 14.430 5.281 -16.474 1.00 68.44 86 GLY A CA 1
ATOM 679 C C . GLY A 1 86 ? 14.686 4.073 -15.576 1.00 68.44 86 GLY A C 1
ATOM 680 O O . GLY A 1 86 ? 15.832 3.788 -15.233 1.00 68.44 86 GLY A O 1
ATOM 681 N N . ARG A 1 87 ? 13.658 3.264 -15.299 1.00 65.81 87 ARG A N 1
ATOM 682 C CA . ARG A 1 87 ? 13.796 2.086 -14.428 1.00 65.81 87 ARG A CA 1
ATOM 683 C C . ARG A 1 87 ? 14.548 0.927 -15.069 1.00 65.81 87 ARG A C 1
ATOM 685 O O . ARG A 1 87 ? 15.314 0.261 -14.375 1.00 65.81 87 ARG A O 1
ATOM 692 N N . MET A 1 88 ? 14.412 0.713 -16.379 1.00 64.00 88 MET A N 1
ATOM 693 C CA . MET A 1 88 ? 15.262 -0.243 -17.098 1.00 64.00 88 MET A CA 1
ATOM 694 C C . MET A 1 88 ? 16.734 0.174 -17.048 1.00 64.00 88 MET A C 1
ATOM 696 O O . MET A 1 88 ? 17.601 -0.673 -16.840 1.00 64.00 88 MET A O 1
ATOM 700 N N . THR A 1 89 ? 17.029 1.472 -17.182 1.00 63.94 89 THR A N 1
ATOM 701 C CA . THR A 1 89 ? 18.412 1.959 -17.074 1.00 63.94 89 THR A CA 1
ATOM 702 C C . THR A 1 89 ? 18.953 1.892 -15.648 1.00 63.94 89 THR A C 1
ATOM 704 O O . THR A 1 89 ? 20.121 1.558 -15.478 1.00 63.94 89 THR A O 1
ATOM 707 N N . GLU A 1 90 ? 18.136 2.134 -14.621 1.00 65.38 90 GLU A N 1
ATOM 708 C CA . GLU A 1 90 ? 18.520 1.927 -13.217 1.00 65.38 90 GLU A CA 1
ATOM 709 C C . GLU A 1 90 ? 18.777 0.447 -12.910 1.00 65.38 90 GLU A C 1
ATOM 711 O O . GLU A 1 90 ? 19.801 0.118 -12.314 1.00 65.38 90 GLU A O 1
ATOM 716 N N . PHE A 1 91 ? 17.914 -0.458 -13.381 1.00 65.50 91 PHE A N 1
ATOM 717 C CA . PHE A 1 91 ? 18.109 -1.901 -13.235 1.00 65.50 91 PHE A CA 1
ATOM 718 C C . PHE A 1 91 ? 19.382 -2.377 -13.945 1.00 65.50 91 PHE A C 1
ATOM 720 O O . PHE A 1 91 ? 20.162 -3.137 -13.370 1.00 65.50 91 PHE A O 1
ATOM 727 N N . ALA A 1 92 ? 19.620 -1.895 -15.168 1.00 64.19 92 ALA A N 1
ATOM 728 C CA . ALA A 1 92 ? 20.832 -2.190 -15.919 1.00 64.19 92 ALA A CA 1
ATOM 729 C C . ALA A 1 92 ? 22.079 -1.632 -15.219 1.00 64.19 92 ALA A C 1
ATOM 731 O O . ALA A 1 92 ? 23.071 -2.336 -15.108 1.00 64.19 92 ALA A O 1
ATOM 732 N N . LYS A 1 93 ? 22.034 -0.410 -14.680 1.00 63.47 93 LYS A N 1
ATOM 733 C CA . LYS A 1 93 ? 23.151 0.172 -13.917 1.00 63.47 93 LYS A CA 1
ATOM 734 C 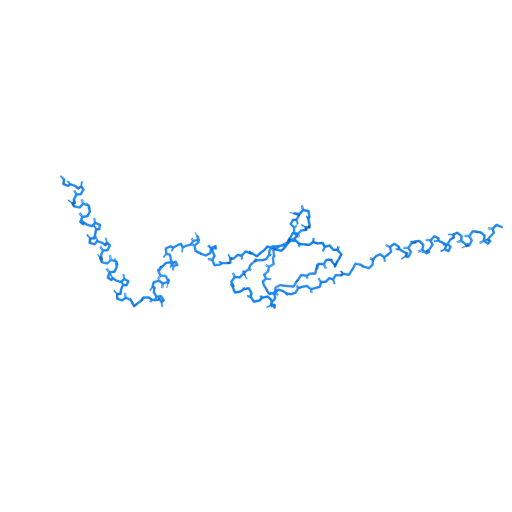C . LYS A 1 93 ? 23.430 -0.563 -12.604 1.00 63.47 93 LYS A C 1
ATOM 736 O O . LYS A 1 93 ? 24.583 -0.630 -12.197 1.00 63.47 93 LYS A O 1
ATOM 741 N N . ALA A 1 94 ? 22.396 -1.078 -11.940 1.00 64.94 94 ALA A N 1
ATOM 742 C CA . ALA A 1 94 ? 22.528 -1.769 -10.660 1.00 64.94 94 ALA A CA 1
ATOM 743 C C . ALA A 1 94 ? 23.033 -3.214 -10.803 1.00 64.94 94 ALA A C 1
ATOM 745 O O . ALA A 1 94 ? 23.737 -3.696 -9.922 1.00 64.94 94 ALA A O 1
ATOM 746 N N . ASN A 1 95 ? 22.680 -3.901 -11.896 1.00 64.75 95 ASN A N 1
ATOM 747 C CA . ASN A 1 95 ? 22.940 -5.337 -12.058 1.00 64.75 95 ASN A CA 1
ATOM 748 C C . ASN A 1 95 ? 23.944 -5.674 -13.166 1.00 64.75 95 ASN A C 1
ATOM 750 O O . ASN A 1 95 ? 24.462 -6.789 -13.190 1.00 64.75 95 ASN A O 1
ATOM 754 N N . LEU A 1 96 ? 24.221 -4.751 -14.092 1.00 67.62 96 LEU A N 1
ATOM 755 C CA . LEU A 1 96 ? 25.180 -4.966 -15.170 1.00 67.62 96 LEU A CA 1
ATOM 756 C C . LEU A 1 96 ? 26.406 -4.070 -14.972 1.00 67.62 96 LEU A C 1
ATOM 758 O O . LEU A 1 96 ? 26.270 -2.883 -14.665 1.00 67.62 96 LEU A O 1
ATOM 762 N N . PRO A 1 97 ? 27.620 -4.599 -15.207 1.00 70.31 97 PRO A N 1
ATOM 763 C CA . PRO A 1 97 ? 28.814 -3.776 -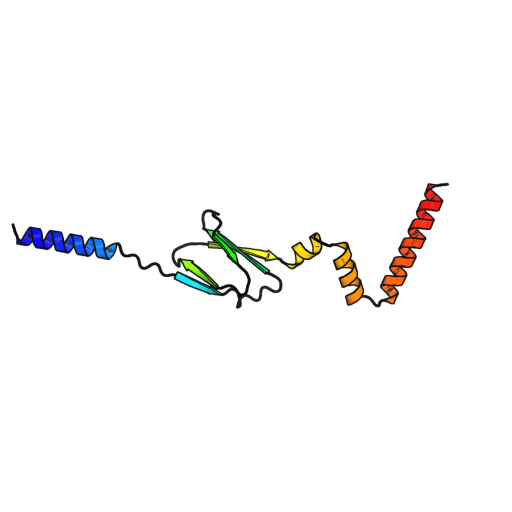15.281 1.00 70.31 97 PRO A CA 1
ATOM 764 C C . PRO A 1 97 ? 28.605 -2.657 -16.304 1.00 70.31 97 PRO A C 1
ATOM 766 O O . PRO A 1 97 ? 28.107 -2.904 -17.403 1.00 70.31 97 PRO A O 1
ATOM 769 N N . VAL A 1 98 ? 29.036 -1.438 -15.974 1.00 67.62 98 VAL A N 1
ATOM 770 C CA . VAL A 1 98 ? 28.884 -0.239 -16.826 1.00 67.62 98 VAL A CA 1
ATOM 771 C C . VAL A 1 98 ? 29.333 -0.497 -18.273 1.00 67.62 98 VAL A C 1
ATOM 773 O O . VAL A 1 98 ? 28.725 0.003 -19.218 1.00 67.62 98 VAL A O 1
ATOM 776 N N . ILE A 1 99 ? 30.340 -1.354 -18.459 1.00 65.88 99 ILE A N 1
ATOM 777 C CA . ILE A 1 99 ? 30.868 -1.734 -19.771 1.00 65.88 99 ILE A CA 1
ATOM 778 C C . ILE A 1 99 ? 29.847 -2.485 -20.644 1.00 65.88 99 ILE A C 1
ATOM 780 O O . ILE A 1 99 ? 29.779 -2.232 -21.843 1.00 65.88 99 ILE A O 1
ATOM 784 N N . MET A 1 100 ? 28.995 -3.341 -20.063 1.00 72.00 100 MET A N 1
ATOM 785 C CA . MET A 1 100 ? 27.940 -4.055 -20.797 1.00 72.00 100 MET A CA 1
ATOM 786 C C . MET A 1 100 ? 26.838 -3.105 -21.270 1.00 72.00 100 MET A C 1
ATOM 788 O O . MET A 1 100 ? 26.340 -3.252 -22.385 1.00 72.00 100 MET A O 1
ATOM 792 N N . VAL A 1 101 ? 26.494 -2.099 -20.460 1.00 71.88 101 VAL A N 1
ATOM 793 C CA . VAL A 1 101 ? 25.513 -1.070 -20.841 1.00 71.88 101 VAL A CA 1
ATOM 794 C C . VAL A 1 101 ? 26.034 -0.250 -22.028 1.00 71.88 101 VAL A C 1
ATOM 796 O O . VAL A 1 101 ? 25.307 -0.036 -22.998 1.00 71.88 101 VAL A O 1
ATOM 799 N N . PHE A 1 102 ? 27.314 0.139 -22.001 1.00 72.31 102 PHE A N 1
ATOM 800 C CA . PHE A 1 102 ? 27.960 0.834 -23.120 1.00 72.31 102 PHE A CA 1
ATOM 801 C C . PHE A 1 102 ? 28.052 -0.029 -24.386 1.00 72.31 102 PHE A C 1
ATOM 803 O O . PHE A 1 102 ? 27.764 0.463 -25.477 1.00 72.31 102 PHE A O 1
ATOM 810 N N . MET A 1 103 ? 28.394 -1.316 -24.266 1.00 77.88 103 MET A N 1
ATOM 811 C CA . MET A 1 103 ? 28.427 -2.233 -25.412 1.00 77.88 103 MET A CA 1
ATOM 812 C C . MET A 1 103 ? 27.046 -2.413 -26.052 1.00 77.88 103 MET A C 1
ATOM 814 O O . MET A 1 103 ? 26.941 -2.389 -27.277 1.00 77.88 103 MET A O 1
ATOM 818 N N . GLY A 1 104 ? 25.988 -2.537 -25.244 1.00 81.88 104 GLY A N 1
ATOM 819 C CA . GLY A 1 104 ? 24.611 -2.605 -25.738 1.00 81.88 104 GLY A CA 1
ATOM 820 C C . GLY A 1 104 ? 24.199 -1.342 -26.497 1.00 81.88 104 GLY A C 1
ATOM 821 O O . GLY A 1 104 ? 23.610 -1.434 -27.573 1.00 81.88 104 GLY A O 1
ATOM 822 N N . TYR A 1 105 ? 24.576 -0.165 -25.991 1.00 80.25 105 TYR A N 1
ATOM 823 C CA . TYR A 1 105 ? 24.322 1.104 -26.675 1.00 80.25 105 TYR A CA 1
ATOM 824 C C . TYR A 1 105 ? 25.047 1.194 -28.027 1.00 80.25 105 TYR A C 1
ATOM 826 O O . TYR A 1 105 ? 24.430 1.536 -29.035 1.00 80.25 105 TYR A O 1
ATOM 834 N N . ILE A 1 106 ? 26.330 0.820 -28.081 1.00 83.44 106 ILE A N 1
ATOM 835 C CA . ILE A 1 106 ? 27.107 0.801 -29.332 1.00 83.44 106 ILE A CA 1
ATOM 836 C C . ILE A 1 106 ? 26.486 -0.178 -30.337 1.00 83.44 106 ILE A C 1
ATOM 838 O O . ILE A 1 106 ? 26.293 0.178 -31.499 1.00 83.44 106 ILE A O 1
ATOM 842 N N . ALA A 1 107 ? 26.121 -1.384 -29.894 1.00 86.06 107 ALA A N 1
ATOM 843 C CA . ALA A 1 107 ? 25.477 -2.382 -30.744 1.00 86.06 107 ALA A CA 1
ATOM 844 C C . ALA A 1 107 ? 24.135 -1.885 -31.306 1.00 86.06 107 ALA A C 1
ATOM 846 O O . ALA A 1 107 ? 23.844 -2.103 -32.481 1.00 86.06 107 ALA A O 1
ATOM 847 N N . PHE A 1 108 ? 23.349 -1.170 -30.498 1.00 88.88 108 PHE A N 1
ATOM 848 C CA . PHE A 1 108 ? 22.089 -0.572 -30.932 1.00 88.88 108 PHE A CA 1
ATOM 849 C C . PHE A 1 108 ? 22.298 0.502 -32.008 1.00 88.88 108 PHE A C 1
ATOM 851 O O . PHE A 1 108 ? 21.652 0.457 -33.054 1.00 88.88 108 PHE A O 1
ATOM 858 N N . VAL A 1 109 ? 23.236 1.432 -31.797 1.00 88.38 109 VAL A N 1
ATOM 859 C CA . VAL A 1 109 ? 23.542 2.497 -32.770 1.00 88.38 109 VAL A CA 1
ATOM 860 C C . VAL A 1 109 ? 24.051 1.906 -34.086 1.00 88.38 109 VAL A C 1
ATOM 862 O O . VAL A 1 109 ? 23.559 2.266 -35.155 1.00 88.38 109 VAL A O 1
ATOM 865 N N . VAL A 1 110 ? 24.987 0.955 -34.024 1.00 89.62 110 VAL A N 1
ATOM 866 C CA . VAL A 1 110 ? 25.518 0.277 -35.217 1.00 89.62 110 VAL A CA 1
ATOM 867 C C . VAL A 1 110 ? 24.416 -0.506 -35.937 1.00 89.62 110 VAL A C 1
ATOM 869 O O . VAL A 1 110 ? 24.302 -0.420 -37.159 1.00 89.62 110 VAL A O 1
ATOM 872 N N . GLY A 1 111 ? 23.559 -1.214 -35.195 1.00 88.69 111 GLY A N 1
ATOM 873 C CA . GLY A 1 111 ? 22.409 -1.929 -35.745 1.00 88.69 111 GLY A CA 1
ATOM 874 C C . GLY A 1 111 ? 21.444 -1.004 -36.487 1.00 88.69 111 GLY A C 1
ATOM 875 O O . GLY A 1 111 ? 21.067 -1.299 -37.620 1.00 88.69 111 GLY A O 1
ATOM 876 N N . MET A 1 112 ? 21.114 0.152 -35.906 1.00 88.69 112 MET A N 1
ATOM 877 C CA . MET A 1 112 ? 20.255 1.157 -36.542 1.00 88.69 112 MET A CA 1
ATOM 878 C C . MET A 1 112 ? 20.864 1.693 -37.842 1.00 88.69 112 MET A C 1
ATOM 880 O O . MET A 1 112 ? 20.170 1.771 -38.854 1.00 88.69 112 MET A O 1
ATOM 884 N N . VAL A 1 113 ? 22.166 1.995 -37.862 1.00 89.06 113 VAL A N 1
ATOM 885 C CA . VAL A 1 113 ? 22.862 2.451 -39.079 1.00 89.06 113 VAL A CA 1
ATOM 886 C C . VAL A 1 113 ? 22.842 1.377 -40.174 1.00 89.06 113 VAL A C 1
ATOM 888 O O . VAL A 1 113 ? 22.597 1.687 -41.342 1.00 89.06 113 VAL A O 1
ATOM 891 N N . ILE A 1 114 ? 23.044 0.103 -39.823 1.00 90.06 114 ILE A N 1
ATOM 892 C CA . ILE A 1 114 ? 22.978 -1.015 -40.779 1.00 90.06 114 ILE A CA 1
ATOM 893 C C . ILE A 1 114 ? 21.557 -1.186 -41.331 1.00 90.06 114 ILE A C 1
ATOM 895 O O . ILE A 1 114 ? 21.388 -1.377 -42.533 1.00 90.06 114 ILE A O 1
ATOM 899 N N . ILE A 1 115 ? 20.533 -1.102 -40.481 1.00 89.62 115 ILE A N 1
ATOM 900 C CA . ILE A 1 115 ? 19.133 -1.224 -40.908 1.00 89.62 115 ILE A CA 1
ATOM 901 C C . ILE A 1 115 ? 18.766 -0.080 -41.858 1.00 89.62 115 ILE A C 1
ATOM 903 O O . ILE A 1 115 ? 18.245 -0.332 -42.941 1.00 89.62 115 ILE A O 1
ATOM 907 N N . VAL A 1 116 ? 19.094 1.163 -41.499 1.00 87.50 116 VAL A N 1
ATOM 908 C CA . VAL A 1 116 ? 18.788 2.350 -42.312 1.00 87.50 116 VAL A CA 1
ATOM 909 C C . VAL A 1 116 ? 19.538 2.321 -43.645 1.00 87.50 116 VAL A C 1
ATOM 911 O O . VAL A 1 116 ? 18.938 2.541 -44.693 1.00 87.50 116 VAL A O 1
ATOM 914 N N . SER A 1 117 ? 20.828 1.979 -43.641 1.00 85.06 117 SER A N 1
ATOM 915 C CA . SER A 1 117 ? 21.613 1.865 -44.881 1.00 85.06 117 SER A CA 1
ATOM 916 C C . SER A 1 117 ? 21.127 0.752 -45.812 1.00 85.06 117 SER A C 1
ATOM 918 O O . SER A 1 117 ? 21.317 0.849 -47.023 1.00 85.06 117 SER A O 1
ATOM 920 N N . ARG A 1 118 ? 20.479 -0.289 -45.275 1.00 79.88 118 ARG A N 1
ATOM 921 C CA . ARG A 1 118 ? 19.815 -1.329 -46.070 1.00 79.88 118 ARG A CA 1
ATOM 922 C C . ARG A 1 118 ? 18.409 -0.951 -46.521 1.00 79.88 118 ARG A C 1
ATOM 924 O O . ARG A 1 118 ? 17.994 -1.438 -47.557 1.00 79.88 118 ARG A O 1
ATOM 931 N N . ALA A 1 119 ? 17.696 -0.114 -45.773 1.00 77.31 119 ALA A N 1
ATOM 932 C CA . ALA A 1 119 ? 16.354 0.348 -46.129 1.00 77.31 119 ALA A CA 1
ATOM 933 C C . ALA A 1 119 ? 16.353 1.456 -47.200 1.00 77.31 119 ALA A C 1
ATOM 935 O O . ALA A 1 119 ? 15.344 1.657 -47.866 1.00 77.31 119 ALA A O 1
ATOM 936 N N . ILE A 1 120 ? 17.463 2.190 -47.344 1.00 72.25 120 ILE A N 1
ATOM 937 C CA . ILE A 1 120 ? 17.637 3.261 -48.345 1.00 72.25 120 ILE A CA 1
ATOM 938 C C . ILE A 1 120 ? 18.181 2.717 -49.685 1.00 72.25 120 ILE A C 1
ATOM 940 O O . ILE A 1 120 ? 18.173 3.429 -50.689 1.00 72.25 120 ILE A O 1
ATOM 944 N N . LYS A 1 121 ? 18.649 1.466 -49.713 1.00 50.53 121 LYS A N 1
ATOM 945 C CA . LYS A 1 121 ? 19.100 0.767 -50.923 1.00 50.53 121 LYS A CA 1
ATOM 946 C C . LYS A 1 121 ? 17.951 0.020 -51.586 1.00 50.53 121 LYS A C 1
ATOM 948 O O . LYS A 1 121 ? 17.963 -0.026 -52.833 1.00 50.53 121 LYS A O 1
#